Protein AF-A0A199VW81-F1 (afdb_monomer_lite)

Secondary structure (DSSP, 8-state):
-HHHHHHHHHHHHHHHHHHH-TT-TT-TTHHHHHHHHHHHHHHHHHHHHHHHHHHHHHHHHH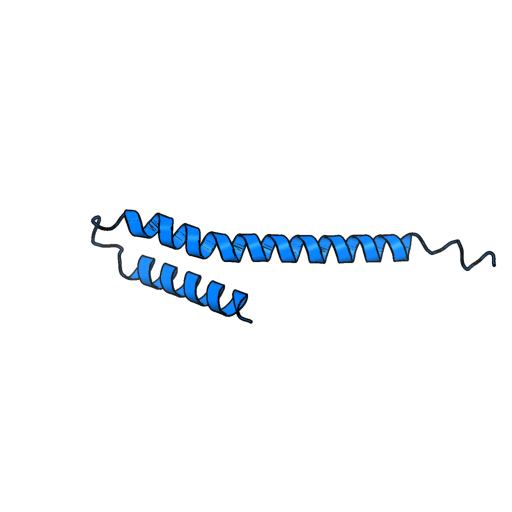HHT-SSSSS--

Organism: Ananas comosus (NCBI:txid4615)

Radius of gyration: 21.92 Å; chains: 1; bounding box: 47×15×63 Å

Structure (mmCIF, N/CA/C/O backbone):
data_AF-A0A199VW81-F1
#
_entry.id   AF-A0A199VW81-F1
#
loop_
_atom_site.group_PDB
_atom_site.id
_atom_site.type_symbol
_atom_site.label_atom_id
_atom_site.label_alt_id
_atom_site.label_comp_id
_atom_site.label_asym_id
_atom_site.label_entity_id
_atom_site.label_seq_id
_atom_site.pdbx_PDB_ins_code
_atom_site.Cartn_x
_atom_site.Cartn_y
_atom_site.Cartn_z
_atom_site.occupancy
_atom_site.B_iso_or_equiv
_atom_site.auth_seq_id
_atom_site.auth_comp_id
_atom_site.auth_asym_id
_atom_site.auth_atom_id
_atom_site.pdbx_PDB_model_num
ATOM 1 N N . LEU A 1 1 ? 9.854 0.889 0.141 1.00 64.88 1 LEU A N 1
ATOM 2 C CA . LEU A 1 1 ? 9.804 0.638 1.601 1.00 64.88 1 LEU A CA 1
ATOM 3 C C . LEU A 1 1 ? 8.621 1.343 2.267 1.00 64.88 1 LEU A C 1
ATOM 5 O O . LEU A 1 1 ? 7.826 0.668 2.897 1.00 64.88 1 LEU A O 1
ATOM 9 N N . LEU A 1 2 ? 8.458 2.660 2.086 1.00 65.75 2 LEU A N 1
ATOM 10 C CA . LEU A 1 2 ? 7.361 3.430 2.691 1.00 65.75 2 LEU A CA 1
ATOM 11 C C . LEU A 1 2 ? 5.968 2.876 2.330 1.00 65.75 2 LEU A C 1
ATOM 13 O O . LEU A 1 2 ? 5.189 2.566 3.216 1.00 65.75 2 LEU A O 1
ATOM 17 N N . LEU A 1 3 ? 5.693 2.633 1.044 1.00 65.44 3 LEU A N 1
ATOM 18 C CA . LEU A 1 3 ? 4.418 2.050 0.585 1.00 65.44 3 LEU A CA 1
ATOM 19 C C . LEU A 1 3 ? 4.153 0.643 1.145 1.00 65.44 3 LEU A C 1
ATOM 21 O O . LEU A 1 3 ? 3.017 0.307 1.457 1.00 65.44 3 LEU A O 1
ATOM 25 N N . LEU A 1 4 ? 5.210 -0.158 1.312 1.00 67.69 4 LEU A N 1
ATOM 26 C CA . LEU A 1 4 ? 5.136 -1.476 1.946 1.00 67.69 4 LEU A CA 1
ATOM 27 C C . LEU A 1 4 ? 4.773 -1.353 3.428 1.00 67.69 4 LEU A C 1
ATOM 29 O O . LEU A 1 4 ? 3.867 -2.033 3.889 1.00 67.69 4 LEU A O 1
ATOM 33 N N . LEU A 1 5 ? 5.444 -0.459 4.158 1.00 75.56 5 LEU A N 1
ATOM 34 C CA . LEU A 1 5 ? 5.183 -0.195 5.575 1.00 75.56 5 LEU A CA 1
ATOM 35 C C . LEU A 1 5 ? 3.769 0.361 5.798 1.00 75.56 5 LEU A C 1
ATOM 37 O O . LEU A 1 5 ? 3.083 -0.091 6.709 1.00 75.56 5 LEU A O 1
ATOM 41 N N . LEU A 1 6 ? 3.306 1.280 4.942 1.00 69.12 6 LEU A N 1
ATOM 42 C CA . LEU A 1 6 ? 1.930 1.786 4.981 1.00 69.12 6 LEU A CA 1
ATOM 43 C C . LEU A 1 6 ? 0.905 0.692 4.645 1.00 69.12 6 LEU A C 1
ATOM 45 O O . LEU A 1 6 ? -0.132 0.615 5.299 1.00 69.12 6 LEU A O 1
ATOM 49 N N . GLY A 1 7 ? 1.193 -0.175 3.669 1.00 69.50 7 GLY A N 1
ATOM 50 C CA . GLY A 1 7 ? 0.327 -1.298 3.304 1.00 69.50 7 GLY A CA 1
ATOM 51 C C . GLY A 1 7 ? 0.214 -2.350 4.412 1.00 69.50 7 GLY A C 1
ATOM 52 O O . GLY A 1 7 ? -0.895 -2.725 4.788 1.00 69.50 7 GLY A O 1
ATOM 53 N N . LEU A 1 8 ? 1.345 -2.783 4.986 1.00 75.06 8 LEU A N 1
ATOM 54 C CA . LEU A 1 8 ? 1.358 -3.714 6.120 1.00 75.06 8 LEU A CA 1
ATOM 55 C C . LEU A 1 8 ? 0.718 -3.098 7.368 1.00 75.06 8 LEU A C 1
ATOM 57 O O . LEU A 1 8 ? -0.043 -3.780 8.049 1.00 75.06 8 LEU A O 1
ATOM 61 N N . GLY A 1 9 ? 0.983 -1.819 7.649 1.00 74.62 9 GLY A N 1
ATOM 62 C CA . GLY A 1 9 ? 0.357 -1.094 8.754 1.00 74.62 9 GLY A CA 1
ATOM 63 C C . GLY A 1 9 ? -1.161 -1.013 8.599 1.00 74.62 9 GLY A C 1
ATOM 64 O O . GLY A 1 9 ? -1.887 -1.314 9.542 1.00 74.62 9 GLY A O 1
ATOM 65 N N . GLY A 1 10 ? -1.651 -0.698 7.396 1.00 67.38 10 GLY A N 1
ATOM 66 C CA . GLY A 1 10 ? -3.081 -0.682 7.084 1.00 67.38 10 GLY A CA 1
ATOM 67 C C . GLY A 1 10 ? -3.736 -2.061 7.206 1.00 67.38 10 GLY A C 1
ATOM 68 O O . GLY A 1 10 ? -4.802 -2.176 7.808 1.00 67.38 10 GLY A O 1
ATOM 69 N N . ALA A 1 11 ? -3.092 -3.116 6.696 1.00 70.88 11 ALA A N 1
ATOM 70 C CA . ALA A 1 11 ? -3.590 -4.490 6.794 1.00 70.88 11 ALA A CA 1
ATOM 71 C C . ALA A 1 11 ? -3.626 -4.999 8.240 1.00 70.88 11 ALA A C 1
ATOM 73 O O . ALA A 1 11 ? -4.638 -5.553 8.666 1.00 70.88 11 ALA A O 1
ATOM 74 N N . ALA A 1 12 ? -2.566 -4.759 9.016 1.00 75.62 12 ALA A N 1
ATOM 75 C CA . ALA A 1 12 ? -2.508 -5.117 10.430 1.00 75.62 12 ALA A CA 1
ATOM 76 C C . ALA A 1 12 ? -3.570 -4.369 11.248 1.00 75.62 12 ALA A C 1
ATOM 78 O O . ALA A 1 12 ? -4.232 -4.981 12.083 1.00 75.62 12 ALA A O 1
ATOM 79 N N . LEU A 1 13 ? -3.788 -3.077 10.972 1.00 70.69 13 LEU A N 1
ATOM 80 C CA . LEU A 1 13 ? -4.825 -2.280 11.627 1.00 70.69 13 LEU A CA 1
ATOM 81 C C . LEU A 1 13 ? -6.234 -2.776 11.264 1.00 70.69 13 LEU A C 1
ATOM 83 O O . LEU A 1 13 ? -7.084 -2.843 12.145 1.00 70.69 13 LEU A O 1
ATOM 87 N N . LEU A 1 14 ? -6.476 -3.185 10.010 1.00 67.69 14 LEU A N 1
ATOM 88 C CA . LEU A 1 14 ? -7.745 -3.796 9.593 1.00 67.69 14 LEU A CA 1
ATOM 89 C C . LEU A 1 14 ? -7.996 -5.140 10.270 1.00 67.69 14 LEU A C 1
ATOM 91 O O . LEU A 1 14 ? -9.102 -5.379 10.741 1.00 67.69 14 LEU A O 1
ATOM 95 N N . VAL A 1 15 ? -6.990 -6.018 10.302 1.00 74.62 15 VAL A N 1
ATOM 96 C CA . VAL A 1 15 ? -7.092 -7.341 10.931 1.00 74.62 15 VAL A CA 1
ATOM 97 C C . VAL A 1 15 ? -7.310 -7.188 12.433 1.00 74.62 15 VAL A C 1
ATOM 99 O O . VAL A 1 15 ? -8.209 -7.816 12.984 1.00 74.62 15 VAL A O 1
ATOM 102 N N . TRP A 1 16 ? -6.555 -6.301 13.086 1.00 69.62 16 TRP A N 1
ATOM 103 C CA . TRP A 1 16 ? -6.748 -5.966 14.495 1.00 69.62 16 TRP A CA 1
ATOM 104 C C . TRP A 1 16 ? -8.155 -5.429 14.755 1.00 69.62 16 TRP A C 1
ATOM 106 O O . TRP A 1 16 ? -8.821 -5.868 15.688 1.00 69.62 16 TRP A O 1
ATOM 116 N N . TRP A 1 17 ? -8.639 -4.522 13.906 1.00 63.50 17 TRP A N 1
ATOM 117 C CA . TRP A 1 17 ? -9.975 -3.953 14.036 1.00 63.50 17 TRP A CA 1
ATOM 118 C C . TRP A 1 17 ? -11.071 -5.004 13.801 1.00 63.50 17 TRP A C 1
ATOM 120 O O . TRP A 1 17 ? -11.993 -5.102 14.603 1.00 63.50 17 TRP A O 1
ATOM 130 N N . ALA A 1 18 ? -10.946 -5.859 12.783 1.00 65.25 18 ALA A N 1
ATOM 131 C CA . ALA A 1 18 ? -11.884 -6.949 12.506 1.00 65.25 18 ALA A CA 1
ATOM 132 C C . ALA A 1 18 ? -11.951 -7.975 13.649 1.00 65.25 18 ALA A C 1
ATOM 134 O O . ALA A 1 18 ? -13.033 -8.447 13.996 1.00 65.25 18 ALA A O 1
ATOM 135 N N . LEU A 1 19 ? -10.806 -8.286 14.262 1.00 67.19 19 LEU A N 1
ATOM 136 C CA . LEU A 1 19 ? -10.726 -9.201 15.400 1.00 67.19 19 LEU A CA 1
ATOM 137 C C . LEU A 1 19 ? -11.246 -8.562 16.699 1.00 67.19 19 LEU A C 1
ATOM 139 O O . LEU A 1 19 ? -11.914 -9.234 17.481 1.00 67.19 19 LEU A O 1
ATOM 143 N N . ALA A 1 20 ? -10.975 -7.274 16.933 1.00 65.69 20 ALA A N 1
ATOM 144 C CA . ALA A 1 20 ? -11.316 -6.590 18.182 1.00 65.69 20 ALA A CA 1
ATOM 145 C C . ALA A 1 20 ? -12.750 -6.022 18.222 1.00 65.69 20 ALA A C 1
ATOM 147 O O . ALA A 1 20 ? -13.355 -5.969 19.292 1.00 65.69 20 ALA A O 1
ATOM 148 N N . PHE A 1 21 ? -13.321 -5.605 17.085 1.00 52.75 21 PHE A N 1
ATOM 149 C CA . PHE A 1 21 ? -14.591 -4.861 17.030 1.00 52.75 21 PHE A CA 1
ATOM 150 C C . PHE A 1 21 ? -15.817 -5.672 16.581 1.00 52.75 21 PHE A C 1
ATOM 152 O O . PHE A 1 21 ? -16.871 -5.097 16.310 1.00 52.75 21 PHE A O 1
ATOM 159 N N . HIS A 1 22 ? -15.761 -7.008 16.605 1.00 51.12 22 HIS A N 1
ATOM 160 C CA . HIS A 1 22 ? -16.894 -7.856 16.204 1.00 51.12 22 HIS A CA 1
ATOM 161 C C . HIS A 1 22 ? -18.168 -7.683 17.076 1.00 51.12 22 HIS A C 1
ATOM 163 O O . HIS A 1 22 ? -19.250 -8.093 16.661 1.00 51.12 22 HIS A O 1
ATOM 169 N N . ARG A 1 23 ? -18.094 -7.058 18.267 1.00 50.22 23 ARG A N 1
ATOM 170 C CA . ARG A 1 23 ? -19.183 -7.110 19.269 1.00 50.22 23 ARG A CA 1
ATOM 171 C C . ARG A 1 23 ? -19.995 -5.831 19.505 1.00 50.22 23 ARG A C 1
ATOM 173 O O . ARG A 1 23 ? -21.010 -5.906 20.189 1.00 50.22 23 ARG A O 1
ATOM 180 N N . SER A 1 24 ? -19.626 -4.683 18.940 1.00 50.16 24 SER A N 1
ATOM 181 C CA . SER A 1 24 ? -20.355 -3.427 19.188 1.00 50.16 24 SER A CA 1
ATOM 182 C C . SER A 1 24 ? -20.647 -2.690 17.889 1.00 50.16 24 SER A C 1
ATOM 184 O O . SER A 1 24 ? -19.838 -1.901 17.411 1.00 50.16 24 SER A O 1
ATOM 186 N N . ASN A 1 25 ? -21.850 -2.921 17.361 1.00 53.78 25 ASN A N 1
ATOM 187 C CA . ASN A 1 25 ? -22.516 -2.290 16.208 1.00 53.78 25 ASN A CA 1
ATOM 188 C C . ASN A 1 25 ? -22.660 -0.740 16.286 1.00 53.78 25 ASN A C 1
ATOM 190 O O . ASN A 1 25 ? -23.640 -0.177 15.808 1.00 53.78 25 ASN A O 1
ATOM 194 N N . ARG A 1 26 ? -21.725 -0.015 16.915 1.00 58.72 26 ARG A N 1
ATOM 195 C CA . ARG A 1 26 ? -21.763 1.448 17.103 1.00 58.72 26 ARG A CA 1
ATOM 196 C C . ARG A 1 26 ? -20.730 2.241 16.291 1.00 58.72 26 ARG A 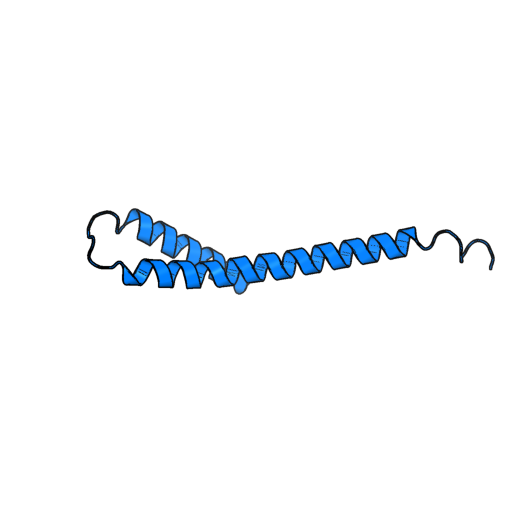C 1
ATOM 198 O O . ARG A 1 26 ? -20.815 3.463 16.287 1.00 58.72 26 ARG A O 1
ATOM 205 N N . GLN A 1 27 ? -19.798 1.603 15.574 1.00 56.31 27 GLN A N 1
ATOM 206 C CA . GLN A 1 27 ? -18.772 2.299 14.771 1.00 56.31 27 GLN A CA 1
ATOM 207 C C . GLN A 1 27 ? -18.734 1.856 13.296 1.00 56.31 27 GLN A C 1
ATOM 209 O O . GLN A 1 27 ? -17.679 1.535 12.754 1.00 56.31 27 GLN A O 1
ATOM 214 N N . LEU A 1 28 ? -19.883 1.891 12.605 1.00 59.19 28 LEU A N 1
ATOM 215 C CA . LEU A 1 28 ? -19.946 1.612 11.157 1.00 59.19 28 LEU A CA 1
ATOM 216 C C . LEU A 1 28 ? -19.108 2.586 10.303 1.00 59.19 28 LEU A C 1
ATOM 218 O O . LEU A 1 28 ? -18.659 2.210 9.226 1.00 59.19 28 LEU A O 1
ATOM 222 N N . TRP A 1 29 ? -18.856 3.810 10.782 1.00 63.78 29 TRP A N 1
ATOM 223 C CA . TRP A 1 29 ? -18.086 4.832 10.058 1.00 63.78 29 TRP A CA 1
ATOM 224 C C . TRP A 1 29 ? -16.586 4.524 9.937 1.00 63.78 29 TRP A C 1
ATOM 226 O O . TRP A 1 29 ? -15.915 5.119 9.100 1.00 63.78 29 TRP A O 1
ATOM 236 N N . MET A 1 30 ? -16.046 3.587 10.724 1.00 62.00 30 MET A N 1
ATOM 237 C CA . MET A 1 30 ? -14.622 3.230 10.643 1.00 62.00 30 MET A CA 1
ATOM 238 C C . MET A 1 30 ? -14.326 2.210 9.540 1.00 62.00 30 MET A C 1
ATOM 240 O O . MET A 1 30 ? -13.265 2.285 8.934 1.00 62.00 30 MET A O 1
ATOM 244 N N . VAL A 1 31 ? -15.283 1.345 9.190 1.00 64.31 31 VAL A N 1
ATOM 245 C CA . VAL A 1 31 ? -15.160 0.377 8.084 1.00 64.31 31 VAL A CA 1
ATOM 246 C C . VAL A 1 31 ? -14.791 1.035 6.741 1.00 64.31 31 VAL A C 1
ATOM 248 O O . VAL A 1 31 ? -13.812 0.600 6.129 1.00 64.31 31 VAL A O 1
ATOM 251 N N . PRO A 1 32 ? -15.496 2.084 6.262 1.00 67.94 32 PRO A N 1
ATOM 252 C CA . PRO A 1 32 ? -15.145 2.737 5.003 1.00 67.94 32 PRO A CA 1
ATOM 253 C C . PRO A 1 32 ? -13.787 3.437 5.077 1.00 67.94 32 PRO A C 1
ATOM 255 O O . PRO A 1 32 ? -13.031 3.376 4.116 1.00 67.94 32 PRO A O 1
ATOM 258 N N . VAL A 1 33 ? -13.429 4.044 6.212 1.00 70.19 33 VAL A N 1
A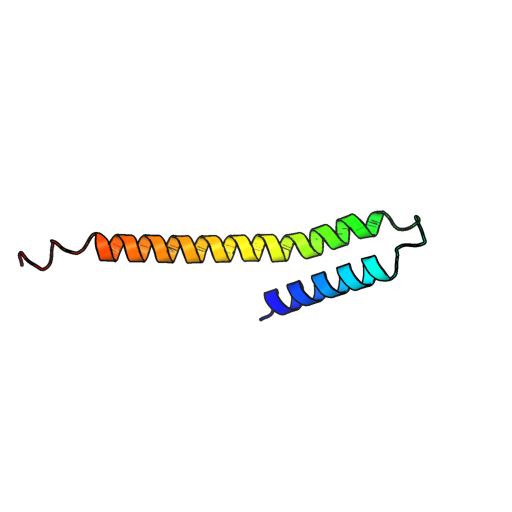TOM 259 C CA . VAL A 1 33 ? -12.124 4.706 6.376 1.00 70.19 33 VAL A CA 1
ATOM 260 C C . VAL A 1 33 ? -10.990 3.692 6.268 1.00 70.19 33 VAL A C 1
ATOM 262 O O . VAL A 1 33 ? -10.031 3.925 5.539 1.00 70.19 33 VAL A O 1
ATOM 265 N N . SER A 1 34 ? -11.118 2.540 6.927 1.00 65.56 34 SER A N 1
ATOM 266 C CA . SER A 1 34 ? -10.147 1.448 6.852 1.00 65.56 34 SER A CA 1
ATOM 267 C C . SER A 1 34 ? -10.033 0.890 5.428 1.00 65.56 34 SER A C 1
ATOM 269 O O . SER A 1 34 ? -8.926 0.741 4.912 1.00 65.56 34 SER A O 1
ATOM 271 N N . LEU A 1 35 ? -11.165 0.648 4.756 1.00 68.69 35 LEU A N 1
ATOM 272 C CA . LEU A 1 35 ? -11.191 0.200 3.360 1.00 68.69 35 LEU A CA 1
ATOM 273 C C . LEU A 1 35 ? -10.558 1.214 2.402 1.00 68.69 35 LEU A C 1
ATOM 275 O O . LEU A 1 35 ? -9.834 0.811 1.499 1.00 68.69 35 LEU A O 1
ATOM 279 N N . VAL A 1 36 ? -10.775 2.515 2.604 1.00 75.00 36 VAL A N 1
ATOM 280 C CA . VAL A 1 36 ? -10.141 3.579 1.807 1.00 75.00 36 VAL A CA 1
ATOM 281 C C . VAL A 1 36 ? -8.633 3.625 2.066 1.00 75.00 36 VAL A C 1
ATOM 283 O O . VAL A 1 36 ? -7.841 3.715 1.120 1.00 75.00 36 VAL A O 1
ATOM 286 N N . LEU A 1 37 ? -8.217 3.496 3.331 1.00 68.25 37 LEU A N 1
ATOM 287 C CA . LEU A 1 37 ? -6.805 3.486 3.714 1.00 68.25 37 LEU A CA 1
ATOM 288 C C . LEU A 1 37 ? -6.052 2.270 3.166 1.00 68.25 37 LEU A C 1
ATOM 290 O O . LEU A 1 37 ? -4.872 2.395 2.864 1.00 68.25 37 LEU A O 1
ATOM 294 N N . LEU A 1 38 ? -6.709 1.112 3.040 1.00 66.06 38 LEU A N 1
ATOM 295 C CA . LEU A 1 38 ? -6.107 -0.114 2.506 1.00 66.06 38 LEU A CA 1
ATOM 296 C C . LEU A 1 38 ? -6.255 -0.217 0.982 1.00 66.06 38 LEU A C 1
ATOM 298 O O . LEU A 1 38 ? -5.351 -0.688 0.296 1.00 66.06 38 LEU A O 1
ATOM 302 N N . GLY A 1 39 ? -7.350 0.296 0.427 1.00 71.38 39 GLY A N 1
ATOM 303 C CA . GLY A 1 39 ? -7.593 0.334 -1.012 1.00 71.38 39 GLY A CA 1
ATOM 304 C C . GLY A 1 39 ? -6.561 1.184 -1.749 1.00 71.38 39 GLY A C 1
ATOM 305 O O . GLY A 1 39 ? -6.028 0.754 -2.766 1.00 71.38 39 GLY A O 1
ATOM 306 N N . THR A 1 40 ? -6.200 2.349 -1.208 1.00 72.00 40 THR A N 1
ATOM 307 C CA . THR A 1 40 ? -5.216 3.255 -1.828 1.00 72.00 40 THR A CA 1
ATOM 308 C C . THR A 1 40 ? -3.832 2.602 -2.053 1.00 72.00 40 THR A C 1
ATOM 310 O O . THR A 1 40 ? -3.337 2.619 -3.185 1.00 72.00 40 THR A O 1
ATOM 313 N N . PRO A 1 41 ? -3.186 1.967 -1.053 1.00 67.94 41 PRO A N 1
ATOM 314 C CA . PRO A 1 41 ? -1.929 1.249 -1.255 1.00 67.94 41 PRO A CA 1
ATOM 315 C C . PRO A 1 41 ? -2.075 0.015 -2.162 1.00 67.94 41 PRO A C 1
ATOM 317 O O . PRO A 1 41 ? -1.171 -0.267 -2.944 1.00 67.94 41 PRO A O 1
ATOM 320 N N . VAL A 1 42 ? -3.209 -0.695 -2.133 1.00 71.75 42 VAL A N 1
ATOM 321 C CA . VAL A 1 42 ? -3.449 -1.842 -3.033 1.00 71.75 42 VAL A CA 1
ATOM 322 C C . VAL A 1 42 ? -3.566 -1.396 -4.493 1.00 71.75 42 VAL A C 1
ATOM 324 O O . VAL A 1 42 ? -2.920 -1.970 -5.369 1.00 71.75 42 VAL A O 1
ATOM 327 N N . VAL A 1 43 ? -4.336 -0.342 -4.770 1.00 75.44 43 VAL A N 1
ATOM 328 C CA . VAL A 1 43 ? -4.508 0.206 -6.125 1.00 75.44 43 VAL A CA 1
ATOM 329 C C . VAL A 1 43 ? -3.196 0.787 -6.649 1.00 75.44 43 VAL A C 1
ATOM 331 O O . VAL A 1 43 ? -2.839 0.554 -7.803 1.00 75.44 43 VAL A O 1
ATOM 334 N N . THR A 1 44 ? -2.434 1.490 -5.808 1.00 79.81 44 THR A N 1
ATOM 335 C CA . THR A 1 44 ? -1.109 1.994 -6.206 1.00 79.81 44 THR A CA 1
ATOM 336 C C . THR A 1 44 ? -0.132 0.853 -6.493 1.00 79.81 44 THR A C 1
ATOM 338 O O . THR A 1 44 ? 0.591 0.927 -7.485 1.00 79.81 44 THR A O 1
ATOM 341 N N . TRP A 1 45 ? -0.158 -0.240 -5.722 1.00 72.00 45 TRP A N 1
ATOM 342 C CA . TRP A 1 45 ? 0.635 -1.437 -6.016 1.00 72.00 45 TRP A CA 1
ATOM 343 C C . TRP A 1 45 ? 0.255 -2.069 -7.355 1.00 72.00 45 TRP A C 1
ATOM 345 O O . TRP A 1 45 ? 1.132 -2.357 -8.168 1.00 72.00 45 TRP A O 1
ATOM 355 N N . LEU A 1 46 ? -1.043 -2.260 -7.609 1.00 72.94 46 LEU A N 1
ATOM 356 C CA . LEU A 1 46 ? -1.530 -2.811 -8.876 1.00 72.94 46 LEU A CA 1
ATOM 357 C C . LEU A 1 46 ? -1.144 -1.920 -10.062 1.00 72.94 46 LEU A C 1
ATOM 359 O O . LEU A 1 46 ? -0.716 -2.429 -11.096 1.00 72.94 46 LEU A O 1
ATOM 363 N N . SER A 1 47 ? -1.217 -0.599 -9.909 1.00 80.12 47 SER A N 1
ATOM 364 C CA . SER A 1 47 ? -0.805 0.356 -10.943 1.00 80.12 47 SER A CA 1
ATOM 365 C C . SER A 1 47 ? 0.699 0.270 -11.249 1.00 80.12 47 SER A C 1
ATOM 367 O O . SER A 1 47 ? 1.111 0.188 -12.407 1.00 80.12 47 SER A O 1
ATOM 369 N N . VAL A 1 48 ? 1.547 0.173 -10.220 1.00 75.88 48 VAL A N 1
ATOM 370 C CA . VAL A 1 48 ? 2.998 -0.004 -10.409 1.00 75.88 48 VAL A CA 1
ATOM 371 C C . VAL A 1 48 ? 3.316 -1.367 -11.028 1.00 75.88 48 VAL A C 1
ATOM 373 O O . VAL A 1 48 ? 4.137 -1.452 -11.941 1.00 75.88 48 VAL A O 1
ATOM 376 N N . PHE A 1 49 ? 2.654 -2.431 -10.573 1.00 75.69 49 PHE A N 1
ATOM 377 C CA . PHE A 1 49 ? 2.863 -3.783 -11.086 1.00 75.69 49 PHE A CA 1
ATOM 378 C C . PHE A 1 49 ? 2.462 -3.899 -12.559 1.00 75.69 49 PHE A C 1
ATOM 380 O O . PHE A 1 49 ? 3.218 -4.430 -13.369 1.00 75.69 49 PHE A O 1
ATOM 387 N N . THR A 1 50 ? 1.303 -3.354 -12.929 1.00 82.75 50 THR A N 1
ATOM 388 C CA . THR A 1 50 ? 0.844 -3.329 -14.325 1.00 82.75 50 THR A CA 1
ATOM 389 C C . THR A 1 50 ? 1.778 -2.508 -15.208 1.00 82.75 50 THR A C 1
ATOM 391 O O . THR A 1 50 ? 2.125 -2.968 -16.294 1.00 82.75 50 THR A O 1
ATOM 394 N N . SER A 1 51 ? 2.269 -1.359 -14.734 1.00 82.25 51 SER A N 1
ATOM 395 C CA . SER A 1 51 ? 3.258 -0.555 -15.462 1.00 82.25 51 SER A CA 1
ATOM 396 C C . SER A 1 51 ? 4.585 -1.302 -15.664 1.00 82.25 51 SER A C 1
ATOM 398 O O . SER A 1 51 ? 5.134 -1.307 -16.768 1.00 82.25 51 SER A O 1
ATOM 400 N N . ALA A 1 52 ? 5.083 -1.996 -14.636 1.00 83.69 52 ALA A N 1
ATOM 401 C CA . ALA A 1 52 ? 6.300 -2.801 -14.725 1.00 83.69 52 ALA A CA 1
ATOM 402 C C . ALA A 1 52 ? 6.144 -3.989 -15.688 1.00 83.69 52 ALA A C 1
ATOM 404 O O . ALA A 1 52 ? 7.032 -4.243 -16.504 1.00 83.69 52 ALA A O 1
ATOM 405 N N . THR A 1 53 ? 5.006 -4.684 -15.635 1.00 85.56 53 THR A N 1
ATOM 406 C CA . THR A 1 53 ? 4.694 -5.791 -16.546 1.00 85.56 53 THR A CA 1
ATOM 407 C C . THR A 1 53 ? 4.544 -5.306 -17.985 1.00 85.56 53 THR A C 1
ATOM 409 O O . THR A 1 53 ? 5.131 -5.911 -18.878 1.00 85.56 53 THR A O 1
ATOM 412 N N . CYS A 1 54 ? 3.846 -4.189 -18.222 1.00 88.19 54 CYS A N 1
ATOM 413 C CA . CYS A 1 54 ? 3.719 -3.606 -19.561 1.00 88.19 54 CYS A CA 1
ATOM 414 C C . CYS A 1 54 ? 5.081 -3.200 -20.125 1.00 88.19 54 CYS A C 1
ATOM 416 O O . CYS A 1 54 ? 5.413 -3.582 -21.243 1.00 88.19 54 CYS A O 1
ATOM 418 N N . ARG A 1 55 ? 5.913 -2.515 -19.331 1.00 89.38 55 ARG A N 1
ATOM 419 C CA . ARG A 1 55 ? 7.267 -2.128 -19.747 1.00 89.38 55 ARG A CA 1
ATOM 420 C C . ARG A 1 55 ? 8.137 -3.344 -20.062 1.00 89.38 55 ARG A C 1
ATOM 422 O O . ARG A 1 55 ? 8.845 -3.339 -21.063 1.00 89.38 55 ARG A O 1
ATOM 429 N N . ARG A 1 56 ? 8.091 -4.401 -19.237 1.00 87.19 56 ARG A N 1
ATOM 430 C CA . ARG A 1 56 ? 8.806 -5.655 -19.539 1.00 87.19 56 ARG A CA 1
ATOM 431 C C . ARG A 1 56 ? 8.300 -6.296 -20.823 1.00 87.19 56 ARG A C 1
ATOM 433 O O . ARG A 1 56 ? 9.112 -6.815 -21.580 1.00 87.19 56 ARG A O 1
ATOM 440 N N . PHE A 1 57 ? 6.993 -6.274 -21.058 1.00 88.12 57 PHE A N 1
ATOM 441 C CA . PHE A 1 57 ? 6.406 -6.849 -22.260 1.00 88.12 57 PHE A CA 1
ATOM 442 C C . PHE A 1 57 ? 6.804 -6.073 -23.518 1.00 88.12 57 PHE A C 1
ATOM 444 O O . PHE A 1 57 ? 7.182 -6.682 -24.510 1.00 88.12 57 PHE A O 1
ATOM 451 N N . GLU A 1 58 ? 6.792 -4.744 -23.466 1.00 88.56 58 GLU A N 1
ATOM 452 C CA . GLU A 1 58 ? 7.231 -3.882 -24.566 1.00 88.56 58 GLU A CA 1
ATOM 453 C C . GLU A 1 58 ? 8.722 -4.062 -24.875 1.00 88.56 58 GLU A C 1
ATOM 455 O O . GLU A 1 58 ? 9.103 -4.166 -26.037 1.00 88.56 58 GLU A O 1
ATOM 460 N N . LEU A 1 59 ? 9.555 -4.209 -23.840 1.00 87.94 59 LEU A N 1
ATOM 461 C CA . LEU A 1 59 ? 10.988 -4.469 -23.983 1.00 87.94 59 LEU A CA 1
ATOM 462 C C . LEU A 1 59 ? 11.265 -5.873 -24.541 1.00 87.94 59 LEU A C 1
ATOM 464 O O . LEU A 1 59 ? 12.128 -6.045 -25.393 1.00 87.94 59 LEU A O 1
ATOM 468 N N . MET A 1 60 ? 10.503 -6.887 -24.123 1.00 87.38 60 MET A N 1
ATOM 469 C CA . MET A 1 60 ? 10.571 -8.200 -24.772 1.00 87.38 60 MET A CA 1
ATOM 470 C C . MET A 1 60 ? 10.103 -8.126 -26.224 1.00 87.38 60 MET A C 1
ATOM 472 O O . MET A 1 60 ? 10.737 -8.719 -27.089 1.00 87.38 60 MET A O 1
ATOM 476 N N . ARG A 1 61 ? 9.035 -7.369 -26.506 1.00 85.50 61 ARG A N 1
ATOM 477 C CA . ARG A 1 61 ? 8.523 -7.191 -27.864 1.00 85.50 61 ARG A CA 1
ATOM 478 C C . ARG A 1 61 ? 9.551 -6.516 -28.763 1.00 85.50 61 ARG A C 1
ATOM 480 O O . ARG A 1 61 ? 9.720 -6.975 -29.886 1.00 85.50 61 ARG A O 1
ATOM 487 N N . SER A 1 62 ? 10.249 -5.488 -28.280 1.00 85.38 62 SER A N 1
ATOM 488 C CA . SER A 1 62 ? 11.311 -4.823 -29.038 1.00 85.38 62 SER A CA 1
ATOM 489 C C . SER A 1 62 ? 12.503 -5.746 -29.287 1.00 85.38 62 SER A C 1
ATOM 491 O O . SER A 1 62 ? 12.976 -5.797 -30.415 1.00 85.38 62 SER A O 1
ATOM 493 N N . VAL A 1 63 ? 12.921 -6.545 -28.296 1.00 83.00 63 VAL A N 1
ATOM 494 C CA . VAL A 1 63 ? 13.965 -7.576 -28.460 1.00 83.00 63 VAL A CA 1
ATOM 495 C C . VAL A 1 63 ? 13.565 -8.609 -29.517 1.00 83.00 63 VAL A C 1
ATOM 497 O O . VAL A 1 63 ? 14.359 -8.933 -30.393 1.00 83.00 63 VAL A O 1
ATOM 500 N N . THR A 1 64 ? 12.323 -9.100 -29.487 1.00 78.75 64 THR A N 1
ATOM 501 C CA . THR A 1 64 ? 11.827 -10.072 -30.479 1.00 78.75 64 THR A CA 1
ATOM 502 C C . THR A 1 64 ? 11.517 -9.466 -31.845 1.00 78.75 64 THR A C 1
ATOM 504 O O . THR A 1 64 ? 11.430 -10.205 -32.816 1.00 78.75 64 THR A O 1
ATOM 507 N N . ALA A 1 65 ? 11.331 -8.146 -31.928 1.00 73.88 65 ALA A N 1
ATOM 508 C CA . ALA A 1 65 ? 11.154 -7.408 -33.180 1.00 73.88 65 ALA A CA 1
ATOM 509 C C . ALA A 1 65 ? 12.496 -6.987 -33.807 1.00 73.88 65 ALA A C 1
ATOM 511 O O . ALA A 1 65 ? 12.503 -6.363 -34.862 1.00 73.88 65 ALA A O 1
ATOM 512 N N . GLN A 1 66 ? 13.623 -7.313 -33.162 1.00 65.94 66 GLN A N 1
ATOM 513 C CA . GLN A 1 66 ? 14.978 -7.021 -33.630 1.00 65.94 66 GLN A CA 1
ATOM 514 C C . GLN A 1 66 ? 15.796 -8.202 -34.226 1.00 65.94 66 GLN A C 1
ATOM 516 O O . GLN A 1 66 ? 17.017 -8.163 -34.107 1.00 65.94 66 GLN A O 1
ATOM 521 N N . PRO A 1 67 ? 15.239 -9.249 -34.875 1.00 60.34 67 PRO A N 1
ATOM 522 C CA . PRO A 1 67 ? 16.076 -10.296 -35.472 1.00 60.34 67 PRO A CA 1
ATOM 523 C C . PRO A 1 67 ? 16.630 -9.975 -36.877 1.00 60.34 67 PRO A C 1
ATOM 525 O O . PRO A 1 67 ? 17.534 -10.672 -37.328 1.00 60.34 67 PRO A O 1
ATOM 528 N N . ASP A 1 68 ? 16.142 -8.943 -37.571 1.00 58.69 68 ASP A N 1
ATOM 529 C CA . ASP A 1 68 ? 16.325 -8.812 -39.031 1.00 58.69 68 ASP A CA 1
ATOM 530 C C . ASP A 1 68 ? 17.061 -7.547 -39.524 1.00 58.69 68 ASP A C 1
ATOM 532 O O . ASP A 1 68 ? 17.416 -7.479 -40.699 1.00 58.69 68 ASP A O 1
ATOM 536 N N . VAL A 1 69 ? 17.391 -6.579 -38.657 1.00 62.78 69 VAL A N 1
ATOM 537 C CA . VAL A 1 69 ? 18.161 -5.373 -39.072 1.00 62.78 69 VAL A CA 1
ATOM 538 C C . VAL A 1 69 ? 19.681 -5.556 -38.935 1.00 62.78 69 VAL A C 1
ATOM 540 O O . VAL A 1 69 ? 20.435 -4.905 -39.652 1.00 62.78 69 VAL A O 1
ATOM 543 N N . GLU A 1 70 ? 20.148 -6.455 -38.064 1.00 58.78 70 GLU A N 1
ATOM 544 C CA . GLU A 1 70 ? 21.585 -6.704 -37.823 1.00 58.78 70 GLU A CA 1
ATOM 545 C C . GLU A 1 70 ? 22.181 -7.808 -38.717 1.00 58.78 70 GLU A C 1
ATOM 547 O O . GLU A 1 70 ? 23.393 -7.964 -38.764 1.00 58.78 70 GLU A O 1
ATOM 552 N N . LEU A 1 71 ? 21.362 -8.570 -39.455 1.00 67.94 71 LEU A N 1
ATOM 553 C CA . LEU A 1 71 ? 21.850 -9.621 -40.366 1.00 67.94 71 LEU A CA 1
ATOM 554 C C . LEU A 1 71 ? 22.019 -9.138 -41.824 1.00 67.94 71 LEU A C 1
ATOM 556 O O . LEU A 1 71 ? 22.401 -9.919 -42.693 1.00 67.94 71 LEU A O 1
ATOM 560 N N . GLY A 1 72 ? 21.707 -7.866 -42.096 1.00 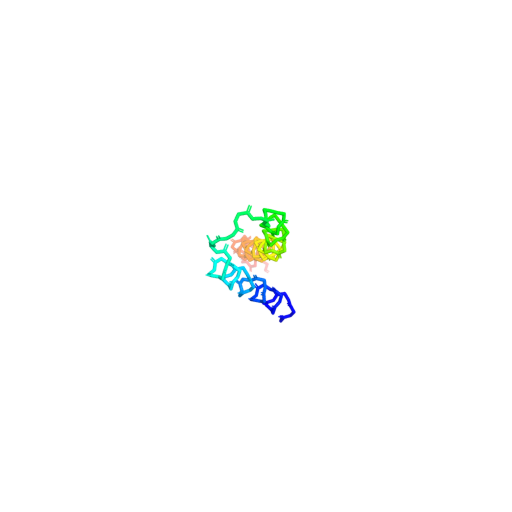64.69 72 GLY A N 1
ATOM 561 C CA . GLY A 1 7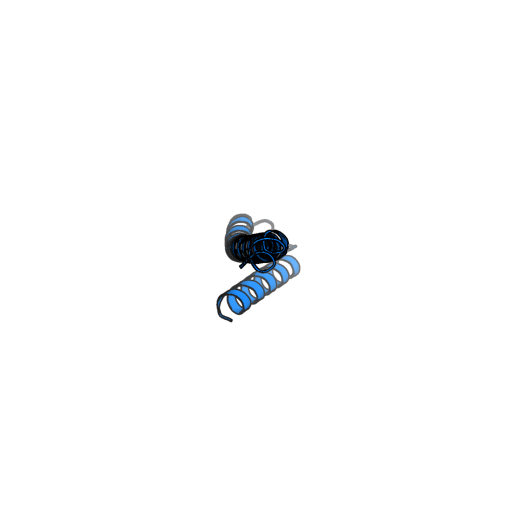2 ? 21.756 -7.239 -43.424 1.00 64.69 72 GLY A CA 1
ATOM 562 C C . GLY 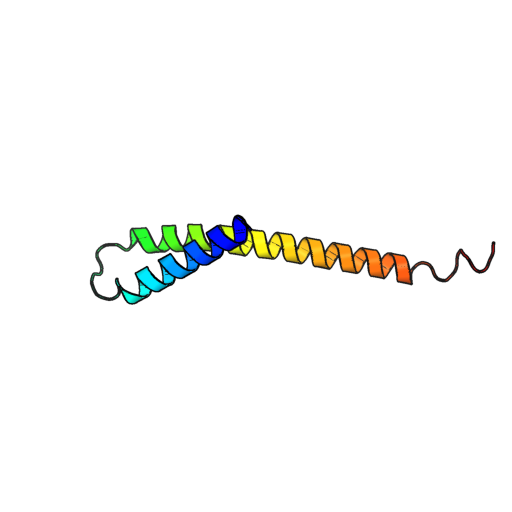A 1 72 ? 22.520 -5.909 -43.476 1.00 64.69 72 GLY A C 1
ATOM 563 O O . GLY A 1 72 ? 22.350 -5.159 -44.438 1.00 64.69 72 GLY A O 1
ATOM 564 N N . ARG A 1 73 ? 23.323 -5.602 -42.451 1.00 51.88 73 ARG A N 1
ATOM 565 C CA . ARG A 1 73 ? 24.305 -4.508 -42.420 1.00 51.88 73 ARG A CA 1
ATOM 566 C C . ARG A 1 73 ? 25.693 -5.109 -42.228 1.00 51.88 73 ARG A C 1
ATOM 568 O O . ARG A 1 73 ? 26.635 -4.558 -42.836 1.00 51.88 73 ARG A O 1
#

Sequence (73 aa):
LLLLLLGLGGAALLVWWALAFHRSNRQLWMVPVSLVLLGTPVVTWLSVFTSATCRRFELMRSVTAQPDVELGR

Foldseek 3Di:
DVLVCQLVVLVVVVVCCVVPVPPDPPPPVVVVVSCVSNVVSVVVVVVVVVVVVVVVVVVVVVVVVPPPPVVPD

pLDDT: mean 70.59, std 10.13, range [50.16, 89.38]

InterPro domains:
  IPR032238 Putative ATP-synthase-associated protein [PF16594] (2-51)